Protein AF-A0A844I8S6-F1 (afdb_monomer)

Sequence (71 aa):
MKEEYKQPIKDLIARLEQTGLEVYPGRMSTEIFGDYDEVMGVLSDTMKWSFETYGKSVFVAKIMEGDRRPR

InterPro domains:
  IPR029756 MTH1187/YkoF-like [G3DSA:3.30.70.930] (1-66)
  IPR029756 MTH1187/YkoF-like [SSF89957] (3-67)

Solvent-accessible surface area (backbone atoms only — not comparable to full-atom values): 4753 Å² total; per-residue (Å²): 144,75,74,73,70,54,57,63,52,50,53,50,50,56,54,50,64,72,47,95,48,53,66,48,82,53,98,90,50,70,49,75,48,67,56,68,71,57,48,54,50,52,50,54,53,52,51,51,52,47,38,76,73,66,50,87,79,87,87,87,85,85,89,71,95,73,94,74,77,86,129

Organism: NCBI:txid1033846

pLDDT: mean 90.53, std 10.11, range [47.97, 97.69]

Radius of gyration: 12.55 Å; Cα contacts (8 Å, |Δi|>4): 43; chains: 1; bounding box: 29×24×36 Å

Foldseek 3Di:
DDDPVVVLVVVLLVLLVPAPWDWDDDPVDIDTDDDPVRVVVSVVVSVVVSCVPVPDDDDDDDDDDDDPDDD

Nearest PDB structures (foldseek):
  2epi-assembly1_C  TM=7.988E-01  e=3.711E-02  Methanocaldococcus jannaschii DSM 2661
  1vk8-assembly1_D  TM=9.189E-01  e=2.313E-01  Thermotoga maritima
  2ibo-assembly1_D  TM=9.235E-01  e=2.649E-01  Streptococcus pneumoniae TIGR4
  1lxj-assembly1_A  TM=8.594E-01  e=3.978E-01  Saccharomyces cerevisiae
  6tvd-assembly2_L  TM=4.093E-01  e=9.615E+00  Influenza A virus

Secondary structure (DSSP, 8-state):
--STTHHHHHHHHHHHHTSSSEEEE-SS-EEEES-HHHHHHHHHHHHHHHHHHHSS--------SS-----

Mean predicted aligned error: 4.01 Å

Structure (mmCIF, N/CA/C/O backbone):
data_AF-A0A844I8S6-F1
#
_entry.id   AF-A0A844I8S6-F1
#
loop_
_atom_site.group_PDB
_atom_site.id
_atom_site.type_symbol
_atom_site.label_atom_id
_atom_site.label_alt_id
_atom_site.label_comp_id
_atom_site.label_asym_id
_atom_site.label_entity_id
_atom_site.label_seq_id
_atom_site.pdbx_PDB_ins_code
_atom_site.Cartn_x
_atom_site.Cartn_y
_atom_site.Cartn_z
_atom_site.occupancy
_atom_site.B_iso_or_equiv
_atom_site.auth_seq_id
_atom_site.auth_comp_id
_atom_site.auth_asym_id
_atom_site.auth_atom_id
_atom_site.pdbx_PDB_model_num
ATOM 1 N N . MET A 1 1 ? 0.755 14.164 21.552 1.00 47.97 1 MET A N 1
ATOM 2 C CA . MET A 1 1 ? 0.599 13.755 20.140 1.00 47.97 1 MET A CA 1
ATOM 3 C C . MET A 1 1 ? 1.957 13.318 19.613 1.00 47.97 1 MET A C 1
ATOM 5 O O . MET A 1 1 ? 2.636 14.104 18.968 1.00 47.97 1 MET A O 1
ATOM 9 N N . LYS A 1 2 ? 2.457 12.150 20.019 1.00 49.72 2 LYS A N 1
ATOM 10 C CA . LYS A 1 2 ? 3.846 11.752 19.751 1.00 49.72 2 LYS A CA 1
ATOM 11 C C . LYS A 1 2 ? 3.868 10.257 19.425 1.00 49.72 2 LYS A C 1
ATOM 13 O O . LYS A 1 2 ? 3.304 9.479 20.174 1.00 49.72 2 LYS A O 1
ATOM 18 N N . GLU A 1 3 ? 4.495 9.898 18.307 1.00 59.81 3 GLU A N 1
ATOM 19 C CA . GLU A 1 3 ? 4.903 8.536 17.908 1.00 59.81 3 GLU A CA 1
ATOM 20 C C . GLU A 1 3 ? 3.830 7.490 17.535 1.00 59.81 3 GLU A C 1
ATOM 22 O O . GLU A 1 3 ? 4.153 6.585 16.771 1.00 59.81 3 GLU A O 1
ATOM 27 N N . GLU A 1 4 ? 2.571 7.612 17.962 1.00 78.19 4 GLU A N 1
ATOM 28 C CA . GLU A 1 4 ? 1.531 6.582 17.719 1.00 78.19 4 GLU A CA 1
ATOM 29 C C . GLU A 1 4 ? 1.242 6.295 16.232 1.00 78.19 4 GLU A C 1
ATOM 31 O O . GLU A 1 4 ? 0.844 5.188 15.886 1.00 78.19 4 GLU A O 1
ATOM 36 N N . TYR A 1 5 ? 1.509 7.244 15.328 1.00 84.88 5 TYR A N 1
ATOM 37 C CA . TYR A 1 5 ? 1.337 7.045 13.883 1.00 84.88 5 TYR A CA 1
ATOM 38 C C . TYR A 1 5 ? 2.414 6.144 13.257 1.00 84.88 5 TYR A C 1
ATOM 40 O O . TYR A 1 5 ? 2.226 5.636 12.154 1.00 84.88 5 TYR A O 1
ATOM 48 N N . LYS A 1 6 ? 3.557 5.946 13.930 1.00 89.56 6 LYS A N 1
ATOM 49 C CA . LYS A 1 6 ? 4.676 5.181 13.364 1.00 89.56 6 LYS A CA 1
ATOM 50 C C . LYS A 1 6 ? 4.372 3.693 13.292 1.00 89.56 6 LYS A C 1
ATOM 52 O O . LYS A 1 6 ? 4.814 3.051 12.346 1.00 89.56 6 LYS A O 1
ATOM 57 N N . GLN A 1 7 ? 3.650 3.154 14.275 1.00 92.38 7 GLN A N 1
ATOM 58 C CA . GLN A 1 7 ? 3.342 1.726 14.301 1.00 92.38 7 GLN A CA 1
ATOM 59 C C . GLN A 1 7 ? 2.412 1.320 13.142 1.00 92.38 7 GLN A C 1
ATOM 61 O O . GLN A 1 7 ? 2.822 0.450 12.382 1.00 92.38 7 GLN A O 1
ATOM 66 N N . PRO A 1 8 ? 1.280 2.011 12.880 1.00 93.31 8 PRO A N 1
ATOM 67 C CA . PRO A 1 8 ? 0.452 1.734 11.704 1.00 93.31 8 PRO A CA 1
ATOM 68 C C . PRO A 1 8 ? 1.212 1.805 10.374 1.00 93.31 8 PRO A C 1
ATOM 70 O O . PRO A 1 8 ? 0.989 0.982 9.493 1.00 93.31 8 PRO A O 1
ATOM 73 N N . ILE A 1 9 ? 2.144 2.757 10.223 1.00 93.31 9 ILE A N 1
ATOM 74 C CA . ILE A 1 9 ? 2.972 2.861 9.010 1.00 93.31 9 ILE A CA 1
ATOM 75 C C . ILE A 1 9 ? 3.906 1.653 8.878 1.00 93.31 9 ILE A C 1
ATOM 77 O O . ILE A 1 9 ? 4.022 1.095 7.792 1.00 93.31 9 ILE A O 1
ATOM 81 N N . LYS A 1 10 ? 4.566 1.239 9.967 1.00 94.69 10 LYS A N 1
ATOM 82 C CA . LYS A 1 10 ? 5.447 0.061 9.961 1.00 94.69 10 LYS A CA 1
ATOM 83 C C . LYS A 1 10 ? 4.681 -1.219 9.649 1.00 94.69 10 LYS A C 1
ATOM 85 O O . LYS A 1 10 ? 5.155 -2.011 8.845 1.00 94.69 10 LYS A O 1
ATOM 90 N N . ASP A 1 11 ? 3.512 -1.397 10.254 1.00 96.00 11 ASP A N 1
ATOM 91 C CA . ASP A 1 11 ? 2.675 -2.576 10.033 1.00 96.00 11 ASP A CA 1
ATOM 92 C C . ASP A 1 11 ? 2.169 -2.622 8.583 1.00 96.00 11 ASP A C 1
ATOM 94 O O . ASP A 1 11 ? 2.148 -3.683 7.963 1.00 96.00 11 ASP A O 1
ATOM 98 N N . LEU A 1 12 ? 1.831 -1.463 8.008 1.00 95.56 12 LEU A N 1
ATOM 99 C CA . LEU A 1 12 ? 1.454 -1.351 6.602 1.00 95.56 12 LEU A CA 1
ATOM 100 C C . LEU A 1 12 ? 2.610 -1.709 5.662 1.00 95.56 12 LEU A C 1
ATOM 102 O O . LEU A 1 12 ? 2.401 -2.471 4.723 1.00 95.56 12 LEU A O 1
ATOM 106 N N . ILE A 1 13 ? 3.821 -1.202 5.914 1.00 96.69 13 ILE A N 1
ATOM 107 C CA . ILE A 1 13 ? 5.011 -1.557 5.123 1.00 96.69 13 ILE A CA 1
ATOM 108 C C . ILE A 1 13 ? 5.281 -3.061 5.223 1.00 96.69 13 ILE A C 1
ATOM 110 O O . ILE A 1 13 ? 5.429 -3.711 4.195 1.00 96.69 13 ILE A O 1
ATOM 114 N N . ALA A 1 14 ? 5.250 -3.628 6.432 1.00 97.31 14 ALA A N 1
ATOM 115 C CA . ALA A 1 14 ? 5.451 -5.061 6.639 1.00 97.31 14 ALA A CA 1
ATOM 116 C C . ALA A 1 14 ? 4.394 -5.909 5.909 1.00 97.31 14 ALA A C 1
ATOM 118 O O . ALA A 1 14 ? 4.715 -6.968 5.377 1.00 97.31 14 ALA A O 1
ATOM 119 N N . ARG A 1 15 ? 3.138 -5.443 5.847 1.00 96.81 15 ARG A N 1
ATOM 120 C CA . ARG A 1 15 ? 2.085 -6.093 5.053 1.00 96.81 15 ARG A CA 1
ATOM 121 C C . ARG A 1 15 ? 2.403 -6.043 3.560 1.00 96.81 15 ARG A C 1
ATOM 123 O O . ARG A 1 15 ? 2.260 -7.061 2.895 1.00 96.81 15 ARG A O 1
ATOM 130 N N . LEU A 1 16 ? 2.835 -4.891 3.043 1.00 97.50 16 LEU A N 1
ATOM 131 C CA . LEU A 1 16 ? 3.213 -4.742 1.634 1.00 97.50 16 LEU A CA 1
ATOM 132 C C . LEU A 1 16 ? 4.400 -5.648 1.274 1.00 97.50 16 LEU A C 1
ATOM 134 O O . LEU A 1 16 ? 4.361 -6.311 0.245 1.00 97.50 16 LEU A O 1
ATOM 138 N N . GLU A 1 17 ? 5.417 -5.739 2.130 1.00 97.00 17 GLU A N 1
ATOM 139 C CA . GLU A 1 17 ? 6.598 -6.596 1.920 1.00 97.00 17 GLU A CA 1
ATOM 140 C C . GLU A 1 17 ? 6.272 -8.102 1.906 1.00 97.00 17 GLU A C 1
ATOM 142 O O . GLU A 1 17 ? 7.069 -8.898 1.417 1.00 97.00 17 GLU A O 1
ATOM 147 N N . GLN A 1 18 ? 5.107 -8.509 2.422 1.00 96.62 18 GLN A N 1
ATOM 148 C CA . GLN A 1 18 ? 4.614 -9.891 2.356 1.00 96.62 18 GLN A CA 1
ATOM 149 C C . GLN A 1 18 ? 3.817 -10.193 1.078 1.00 96.62 18 GLN A C 1
ATOM 151 O O . GLN A 1 18 ? 3.329 -11.312 0.907 1.00 96.62 18 GLN A O 1
ATOM 156 N N . THR A 1 19 ? 3.652 -9.208 0.194 1.00 95.00 19 THR A N 1
ATOM 157 C CA . THR A 1 19 ? 2.977 -9.382 -1.098 1.00 95.00 19 THR A CA 1
ATOM 158 C C . THR A 1 19 ? 3.951 -9.874 -2.173 1.00 95.00 19 THR A C 1
ATOM 160 O O . THR A 1 19 ? 5.149 -9.998 -1.933 1.00 95.00 19 THR A O 1
ATOM 163 N N . GLY A 1 20 ? 3.433 -10.165 -3.370 1.00 93.38 20 GLY A N 1
ATOM 164 C CA . GLY A 1 20 ? 4.255 -10.469 -4.547 1.00 93.38 20 GLY A CA 1
ATOM 165 C C . GLY A 1 20 ? 4.895 -9.241 -5.206 1.00 93.38 20 GLY A C 1
ATOM 166 O O . GLY A 1 20 ? 5.697 -9.403 -6.122 1.00 93.38 20 GLY A O 1
ATOM 167 N N . LEU A 1 21 ? 4.566 -8.028 -4.744 1.00 96.06 21 LEU A N 1
ATOM 168 C CA . LEU A 1 21 ? 5.024 -6.778 -5.348 1.00 96.06 21 LEU A CA 1
ATOM 169 C C . LEU A 1 21 ? 6.483 -6.462 -5.004 1.00 96.06 21 LEU A C 1
ATOM 171 O O . LEU A 1 21 ? 6.985 -6.797 -3.931 1.00 96.06 21 LEU A O 1
ATOM 175 N N . GLU A 1 22 ? 7.146 -5.708 -5.879 1.00 95.56 22 GLU A N 1
ATOM 176 C CA . GLU A 1 22 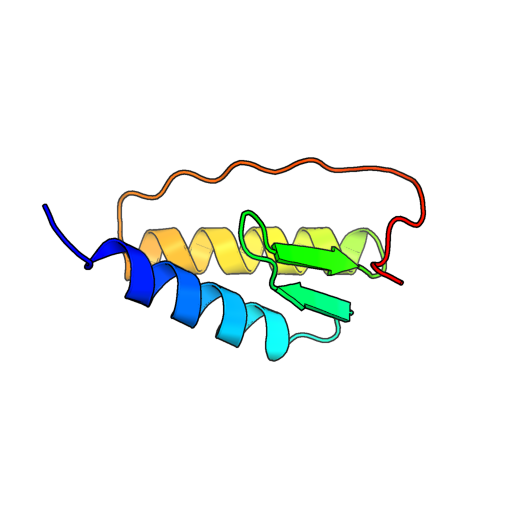? 8.405 -5.048 -5.533 1.00 95.56 22 GLU A CA 1
ATOM 177 C C . GLU A 1 22 ? 8.094 -3.847 -4.626 1.00 95.56 22 GLU A C 1
ATOM 179 O O . GLU A 1 22 ? 7.385 -2.923 -5.033 1.00 95.56 22 GLU A O 1
ATOM 184 N N . VAL A 1 23 ? 8.620 -3.842 -3.398 1.00 96.69 23 VAL A N 1
ATOM 185 C CA . VAL A 1 23 ? 8.332 -2.814 -2.385 1.00 96.69 23 VAL A CA 1
ATOM 186 C C . VAL A 1 23 ? 9.605 -2.079 -1.982 1.00 96.69 23 VAL A C 1
ATOM 188 O O . VAL A 1 23 ? 10.591 -2.689 -1.575 1.00 96.69 23 VAL A O 1
ATOM 191 N N . TYR A 1 24 ? 9.563 -0.748 -2.045 1.00 96.00 24 TYR A N 1
ATOM 192 C CA . TYR A 1 24 ? 10.667 0.139 -1.688 1.00 96.00 24 TYR A CA 1
ATOM 193 C C . TYR A 1 24 ? 10.212 1.153 -0.626 1.00 96.00 24 TYR A C 1
ATOM 195 O O . TYR A 1 24 ? 9.671 2.216 -0.958 1.00 96.00 24 TYR A O 1
ATOM 203 N N . PRO A 1 25 ? 10.400 0.859 0.673 1.00 95.19 25 PRO A N 1
ATOM 204 C CA . PRO A 1 25 ? 10.084 1.801 1.738 1.00 95.19 25 PRO A CA 1
ATOM 205 C C . PRO A 1 25 ? 11.113 2.939 1.784 1.00 95.19 25 PRO A C 1
ATOM 207 O O . PRO A 1 25 ? 12.306 2.733 2.004 1.00 95.19 25 PRO A O 1
ATOM 210 N N . GLY A 1 26 ? 10.646 4.172 1.599 1.00 92.06 26 GLY A N 1
ATOM 211 C CA . GLY A 1 26 ? 11.444 5.392 1.676 1.00 92.06 26 GLY A CA 1
ATOM 212 C C . GLY A 1 26 ? 11.141 6.231 2.920 1.00 92.06 26 GLY A C 1
ATOM 213 O O . GLY A 1 26 ? 10.256 5.940 3.721 1.00 92.06 26 GLY A O 1
ATOM 214 N N . ARG A 1 27 ? 11.871 7.344 3.081 1.00 89.12 27 ARG A N 1
ATOM 215 C CA . ARG A 1 27 ? 11.687 8.264 4.224 1.00 89.12 27 ARG A CA 1
ATOM 216 C C . ARG A 1 27 ? 10.324 8.969 4.219 1.00 89.12 27 ARG A C 1
ATOM 218 O O . ARG A 1 27 ? 9.808 9.285 5.285 1.00 89.12 27 ARG A O 1
ATOM 225 N N . MET A 1 28 ? 9.796 9.267 3.032 1.00 89.75 28 MET A N 1
ATOM 226 C CA . MET A 1 28 ? 8.577 10.068 2.843 1.00 89.75 28 MET A CA 1
ATOM 227 C C . MET A 1 28 ? 7.397 9.251 2.309 1.00 89.75 28 MET A C 1
ATOM 229 O O . MET A 1 28 ? 6.250 9.646 2.496 1.00 89.75 28 MET A O 1
ATOM 233 N N . SER A 1 29 ? 7.670 8.138 1.634 1.00 93.12 29 SER A N 1
ATOM 234 C CA . SER A 1 29 ? 6.682 7.317 0.938 1.00 93.12 29 SER A CA 1
ATOM 235 C C . SER A 1 29 ? 7.203 5.896 0.781 1.00 93.12 29 SER A C 1
ATOM 237 O O . SER A 1 29 ? 8.410 5.674 0.814 1.00 93.12 29 SER A O 1
ATOM 239 N N . THR A 1 30 ? 6.290 4.950 0.594 1.00 95.38 30 THR A N 1
ATOM 240 C CA . THR A 1 30 ? 6.608 3.592 0.138 1.00 95.38 30 THR A CA 1
ATOM 241 C C . THR A 1 30 ? 6.200 3.483 -1.321 1.00 95.38 30 THR A C 1
ATOM 243 O O . THR A 1 30 ? 5.082 3.866 -1.669 1.00 95.38 30 THR A O 1
ATOM 246 N N . GLU A 1 31 ? 7.112 3.025 -2.169 1.00 95.44 31 GLU A N 1
ATOM 247 C CA . GLU A 1 31 ? 6.859 2.797 -3.590 1.00 95.44 31 GLU A CA 1
ATOM 248 C C . GLU A 1 31 ? 6.611 1.303 -3.813 1.00 95.44 31 GLU A C 1
ATOM 250 O O . GLU A 1 31 ? 7.328 0.473 -3.255 1.00 95.44 31 GLU A O 1
ATOM 255 N N . ILE A 1 32 ? 5.579 0.965 -4.588 1.00 95.31 32 ILE A N 1
ATOM 256 C CA . ILE A 1 32 ? 5.211 -0.416 -4.920 1.00 95.31 32 ILE A CA 1
ATOM 257 C C . ILE A 1 32 ? 5.126 -0.573 -6.437 1.00 95.31 32 ILE A C 1
ATOM 259 O O . ILE A 1 32 ? 4.628 0.327 -7.119 1.00 95.31 32 ILE A O 1
ATOM 263 N N . PHE A 1 33 ? 5.608 -1.698 -6.957 1.00 95.19 33 PHE A N 1
ATOM 264 C CA . PHE A 1 33 ? 5.642 -1.990 -8.390 1.00 95.19 33 PHE A CA 1
ATOM 265 C C . PHE A 1 33 ? 5.186 -3.427 -8.663 1.00 95.19 33 PHE A C 1
ATOM 267 O O . PHE A 1 33 ? 5.439 -4.330 -7.868 1.00 95.19 33 PHE A O 1
ATOM 274 N N . GLY A 1 34 ? 4.518 -3.620 -9.797 1.00 93.38 34 GLY A N 1
ATOM 275 C CA . GLY A 1 34 ? 3.990 -4.901 -10.262 1.00 93.38 34 GLY A CA 1
ATOM 276 C C . GLY A 1 34 ? 2.991 -4.693 -11.398 1.00 93.38 34 GLY A C 1
ATOM 277 O O . GLY A 1 34 ? 2.833 -3.570 -11.893 1.00 93.38 34 GLY A O 1
ATOM 278 N N . ASP A 1 35 ? 2.303 -5.762 -11.791 1.00 93.75 35 ASP A N 1
ATOM 279 C CA . ASP A 1 35 ? 1.223 -5.676 -12.772 1.00 93.75 35 ASP A CA 1
ATOM 280 C C . ASP A 1 35 ? 0.058 -4.839 -12.228 1.00 93.75 35 ASP A C 1
ATOM 282 O O . ASP A 1 35 ? -0.235 -4.851 -11.031 1.00 93.75 35 ASP A O 1
ATOM 286 N N . TYR A 1 36 ? -0.629 -4.105 -13.110 1.00 93.38 36 TYR A N 1
ATOM 287 C CA . TYR A 1 36 ? -1.675 -3.154 -12.714 1.00 93.38 36 TYR A CA 1
ATOM 288 C C . TYR A 1 36 ? -2.738 -3.786 -11.804 1.00 93.38 36 TYR A C 1
ATOM 290 O O . TYR A 1 36 ? -3.024 -3.253 -10.732 1.00 93.38 36 TYR A O 1
ATOM 298 N N . ASP A 1 37 ? -3.295 -4.929 -12.209 1.00 95.81 37 ASP A N 1
ATOM 299 C CA . ASP A 1 37 ? -4.352 -5.603 -11.448 1.00 95.81 37 ASP A CA 1
ATOM 300 C C . ASP A 1 37 ? -3.849 -6.091 -10.082 1.00 95.81 37 ASP A C 1
ATOM 302 O O . ASP A 1 37 ? -4.575 -6.012 -9.088 1.00 95.81 37 ASP A O 1
ATOM 306 N N . GLU A 1 38 ? -2.590 -6.530 -10.003 1.00 95.62 38 GLU A N 1
ATOM 307 C CA . GLU A 1 38 ? -1.965 -6.960 -8.752 1.00 95.62 38 GLU A CA 1
ATOM 308 C C . GLU A 1 38 ? -1.753 -5.774 -7.804 1.00 95.62 38 GLU A C 1
ATOM 310 O O . GLU A 1 38 ? -2.185 -5.813 -6.649 1.00 95.62 38 GLU A O 1
ATOM 315 N N . VAL A 1 39 ? -1.168 -4.680 -8.305 1.00 95.44 39 VAL A N 1
ATOM 316 C CA . VAL A 1 39 ? -0.927 -3.452 -7.532 1.00 95.44 39 VAL A CA 1
ATOM 317 C C . VAL A 1 39 ? -2.237 -2.881 -7.000 1.00 95.44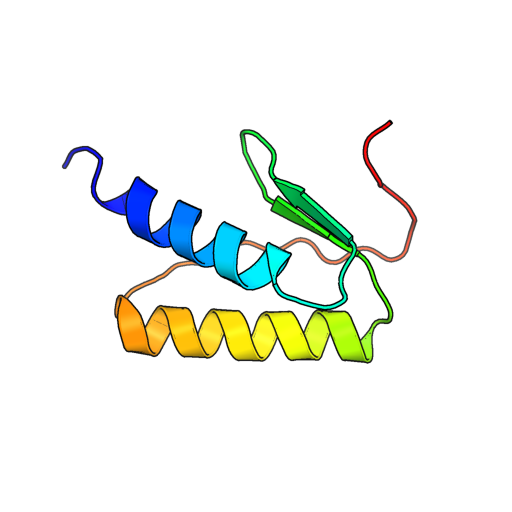 39 VAL A C 1
ATOM 319 O O . VAL A 1 39 ? -2.339 -2.550 -5.816 1.00 95.44 39 VAL A O 1
ATOM 322 N N . MET A 1 40 ? -3.259 -2.776 -7.852 1.00 96.25 40 MET A N 1
ATOM 323 C CA . MET A 1 40 ? -4.552 -2.216 -7.458 1.00 96.25 40 MET A CA 1
ATOM 324 C C . MET A 1 40 ? -5.295 -3.138 -6.483 1.00 96.25 40 MET A C 1
ATOM 326 O O . MET A 1 40 ? -5.927 -2.646 -5.542 1.00 96.25 40 MET A O 1
ATOM 330 N N . GLY A 1 41 ? -5.170 -4.460 -6.645 1.00 97.69 41 GLY A N 1
ATOM 331 C CA . GLY A 1 41 ? -5.697 -5.449 -5.705 1.00 97.69 41 GLY A CA 1
ATOM 332 C C . GLY A 1 41 ? -5.068 -5.328 -4.315 1.00 97.69 41 GLY A C 1
ATOM 333 O O . GLY A 1 41 ? -5.785 -5.182 -3.321 1.00 97.69 41 GLY A O 1
ATOM 334 N N . VAL A 1 42 ? -3.734 -5.303 -4.245 1.00 97.31 42 VAL A N 1
ATOM 335 C CA . VAL A 1 42 ? -2.977 -5.134 -2.993 1.00 97.31 42 VAL A CA 1
ATOM 336 C C . VAL A 1 42 ? -3.290 -3.799 -2.321 1.00 97.31 42 VAL A C 1
ATOM 338 O O . VAL A 1 42 ? -3.483 -3.755 -1.102 1.00 97.31 42 VAL A O 1
ATOM 341 N N . LEU A 1 43 ? -3.373 -2.709 -3.091 1.00 96.06 43 LEU A N 1
ATOM 342 C CA . LEU A 1 43 ? -3.696 -1.385 -2.561 1.00 96.06 43 LEU A CA 1
ATOM 343 C C . LEU A 1 43 ? -5.087 -1.374 -1.915 1.00 96.06 43 LEU A C 1
ATOM 345 O O . LEU A 1 43 ? -5.235 -0.904 -0.785 1.00 96.06 43 LEU A O 1
ATOM 349 N N . SER A 1 44 ? -6.092 -1.926 -2.602 1.00 96.81 44 SER A N 1
ATOM 350 C CA . SER A 1 44 ? -7.463 -2.015 -2.090 1.00 96.81 44 SER A CA 1
ATOM 351 C C . SER A 1 44 ? -7.538 -2.837 -0.800 1.00 96.81 44 SER A C 1
ATOM 353 O O . SER A 1 44 ? -8.143 -2.393 0.180 1.00 96.81 44 SER A O 1
ATOM 355 N N . ASP A 1 45 ? -6.917 -4.019 -0.779 1.00 97.44 45 ASP A N 1
ATOM 356 C CA . ASP A 1 45 ? -6.888 -4.892 0.400 1.00 97.44 45 ASP A CA 1
ATOM 357 C C . ASP A 1 45 ? -6.183 -4.222 1.593 1.00 97.44 45 ASP A C 1
ATOM 359 O O . ASP A 1 45 ? -6.716 -4.182 2.704 1.00 97.44 45 ASP A O 1
ATOM 363 N N . THR A 1 46 ? -5.026 -3.604 1.349 1.00 96.06 46 THR A N 1
ATOM 364 C CA . THR A 1 46 ? -4.234 -2.922 2.382 1.00 96.06 46 THR A CA 1
ATOM 365 C C . THR A 1 46 ? -4.981 -1.732 2.981 1.00 96.06 46 THR A C 1
ATOM 367 O O . THR A 1 46 ? -5.001 -1.563 4.203 1.00 96.06 46 THR A O 1
ATOM 3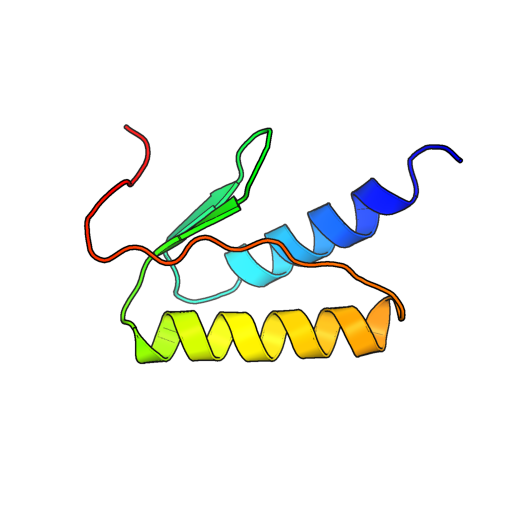70 N N . MET A 1 47 ? -5.633 -0.916 2.146 1.00 95.56 47 MET A N 1
ATOM 371 C CA . MET A 1 47 ? -6.440 0.211 2.620 1.00 95.56 47 MET A CA 1
ATOM 372 C C . MET A 1 47 ? -7.615 -0.267 3.473 1.00 95.56 47 MET A C 1
ATOM 374 O O . MET A 1 47 ? -7.831 0.270 4.561 1.00 95.56 47 MET A O 1
ATOM 378 N N . LYS A 1 48 ? -8.344 -1.296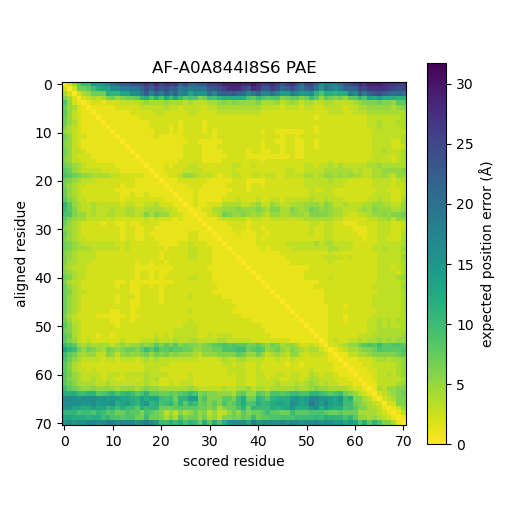 3.017 1.00 96.88 48 LYS A N 1
ATOM 379 C CA . LYS A 1 48 ? -9.455 -1.885 3.774 1.00 96.88 48 LYS A CA 1
ATOM 380 C C . LYS A 1 48 ? -8.988 -2.377 5.144 1.00 96.88 48 LYS A C 1
ATOM 382 O O . LYS A 1 48 ? -9.549 -1.964 6.157 1.00 96.88 48 LYS A O 1
ATOM 387 N N . TRP A 1 49 ? -7.927 -3.182 5.176 1.00 97.00 49 TRP A N 1
ATOM 388 C CA . TRP A 1 49 ? -7.341 -3.682 6.418 1.00 97.00 49 TRP A CA 1
ATOM 389 C C . TRP A 1 49 ? -6.918 -2.546 7.362 1.00 97.00 49 TRP A C 1
ATOM 391 O O . TRP A 1 49 ? -7.188 -2.611 8.563 1.00 97.00 49 TRP A O 1
ATOM 401 N N . SER A 1 50 ? -6.306 -1.476 6.839 1.00 95.56 50 SER A N 1
ATOM 402 C CA . SER A 1 50 ? -5.895 -0.323 7.650 1.00 95.56 50 SER A CA 1
ATOM 403 C C . SER A 1 50 ? -7.088 0.391 8.286 1.00 95.56 50 SER A C 1
ATOM 405 O O . SER A 1 50 ? -7.016 0.767 9.456 1.00 95.56 50 SER A O 1
ATOM 407 N N . PHE A 1 51 ? -8.184 0.579 7.546 1.00 94.81 51 PHE A N 1
ATOM 408 C CA . PHE A 1 51 ? -9.395 1.197 8.090 1.00 94.81 51 PHE A CA 1
ATOM 409 C C . PHE A 1 51 ? -10.055 0.323 9.159 1.00 94.81 51 PHE A C 1
ATOM 411 O O . PHE A 1 51 ? -10.491 0.841 10.185 1.00 94.81 51 PHE A O 1
ATOM 418 N N . GLU A 1 52 ? -10.097 -0.994 8.956 1.00 96.19 52 GLU A N 1
ATOM 419 C CA . GLU A 1 52 ? -10.653 -1.937 9.934 1.00 96.19 52 GLU A CA 1
ATOM 420 C C . GLU A 1 52 ? -9.792 -2.031 11.205 1.00 96.19 52 GLU A C 1
ATOM 422 O O . GLU A 1 52 ? -10.330 -2.155 12.304 1.00 96.19 52 GLU A O 1
ATOM 427 N N 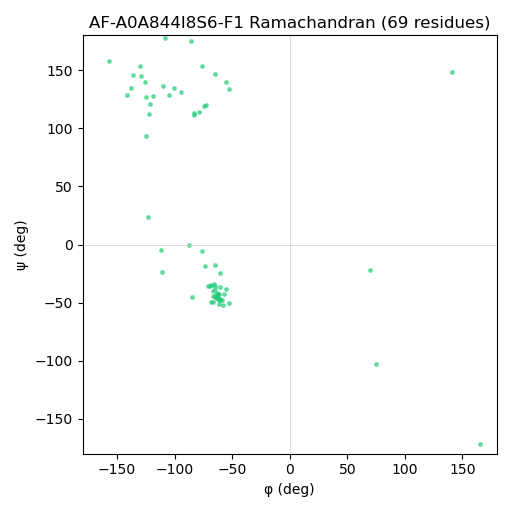. THR A 1 53 ? -8.466 -1.919 11.074 1.00 95.25 53 THR A N 1
ATOM 428 C CA . THR A 1 53 ? -7.515 -2.086 12.188 1.00 95.25 53 THR A CA 1
ATOM 429 C C . THR A 1 53 ? -7.317 -0.804 12.997 1.00 95.25 53 THR A C 1
ATOM 431 O O . THR A 1 53 ? -7.311 -0.840 14.226 1.00 95.25 53 THR A O 1
ATOM 434 N N . TYR A 1 54 ? -7.150 0.338 12.325 1.00 92.25 54 TYR A N 1
ATOM 435 C CA . TYR A 1 54 ? -6.775 1.607 12.967 1.00 92.25 54 TYR A CA 1
ATOM 436 C C . TYR A 1 54 ? -7.895 2.658 12.934 1.00 92.25 54 TYR A C 1
ATOM 438 O O . TYR A 1 54 ? -7.758 3.740 13.512 1.00 92.25 54 TYR A O 1
ATOM 446 N N . GLY A 1 55 ? -9.019 2.369 12.274 1.00 88.69 55 GLY A N 1
ATOM 447 C CA . GLY A 1 55 ? -10.146 3.284 12.149 1.00 88.69 55 GLY A CA 1
ATOM 448 C C . GLY A 1 55 ? -9.868 4.412 11.155 1.00 88.69 55 GLY A C 1
ATOM 449 O O . GLY A 1 55 ? -9.969 4.237 9.943 1.00 88.69 55 GLY A O 1
ATOM 450 N N . LYS A 1 56 ? -9.570 5.615 11.659 1.00 83.19 56 LYS A N 1
ATOM 451 C CA . LYS A 1 56 ? -9.384 6.800 10.805 1.00 83.19 56 LYS A CA 1
ATOM 452 C C . LYS A 1 56 ? -7.965 6.837 10.236 1.00 83.19 56 LYS A C 1
ATOM 454 O O . LYS A 1 56 ? -7.012 7.088 10.969 1.00 83.19 56 LYS A O 1
ATOM 459 N N . SER A 1 57 ? -7.844 6.682 8.920 1.00 86.56 57 SER A N 1
ATOM 460 C CA . SER A 1 57 ? -6.580 6.800 8.181 1.00 86.56 57 SER A CA 1
ATOM 461 C C . SER A 1 57 ? -6.738 7.733 6.976 1.00 86.56 57 SER A C 1
ATOM 463 O O . SER A 1 57 ? -7.837 7.895 6.448 1.00 86.56 57 SER A O 1
ATOM 465 N N . VAL A 1 58 ? -5.644 8.358 6.539 1.00 90.56 58 VAL A N 1
ATOM 466 C CA . VAL A 1 58 ? -5.594 9.159 5.307 1.00 90.56 58 VAL A CA 1
ATOM 467 C C . VAL A 1 58 ? -4.473 8.611 4.441 1.00 90.56 58 VAL A C 1
ATOM 469 O O . VAL A 1 58 ? -3.337 8.507 4.896 1.00 90.56 58 VAL A O 1
ATOM 472 N N . PHE A 1 59 ? -4.801 8.289 3.194 1.00 93.19 59 PHE A N 1
ATOM 473 C CA . PHE A 1 59 ? -3.851 7.813 2.199 1.00 93.19 59 PHE A CA 1
ATOM 474 C C . PHE A 1 59 ? -3.641 8.877 1.130 1.00 93.19 59 PHE A C 1
ATOM 476 O O . PHE A 1 59 ? -4.597 9.483 0.647 1.00 93.19 59 PHE A O 1
ATOM 483 N N . VAL A 1 60 ? -2.383 9.084 0.749 1.00 95.44 60 VAL A N 1
ATOM 484 C CA . VAL A 1 60 ? -1.999 9.900 -0.404 1.00 95.44 60 VAL A CA 1
ATOM 485 C C . VAL A 1 60 ? -1.218 8.991 -1.337 1.00 95.44 60 VAL A C 1
ATOM 487 O O . VAL A 1 60 ? -0.199 8.433 -0.939 1.00 95.44 60 VAL A O 1
ATOM 490 N N . ALA A 1 61 ? -1.702 8.835 -2.565 1.00 93.69 61 ALA A N 1
ATOM 491 C CA . ALA A 1 61 ? -1.079 7.985 -3.569 1.00 93.69 61 ALA A CA 1
ATOM 492 C C . ALA A 1 61 ? -0.889 8.756 -4.876 1.00 93.69 61 ALA A C 1
ATOM 494 O O . ALA A 1 61 ? -1.717 9.586 -5.255 1.00 93.69 61 ALA A O 1
ATOM 495 N N . LYS A 1 62 ? 0.205 8.452 -5.578 1.00 92.75 62 LYS A N 1
ATOM 496 C CA . LYS A 1 62 ? 0.463 8.912 -6.940 1.00 92.75 62 LYS A CA 1
ATOM 497 C C . LYS A 1 62 ? 0.660 7.686 -7.819 1.00 92.75 62 LYS A C 1
ATOM 499 O O . LYS A 1 62 ? 1.647 6.978 -7.666 1.00 92.75 62 LYS A O 1
ATOM 504 N N . ILE A 1 63 ? -0.275 7.459 -8.732 1.00 92.12 63 ILE A N 1
ATOM 505 C CA . ILE A 1 63 ? -0.227 6.351 -9.688 1.00 92.12 63 ILE A CA 1
ATOM 506 C C . ILE A 1 63 ? 0.404 6.882 -10.974 1.00 92.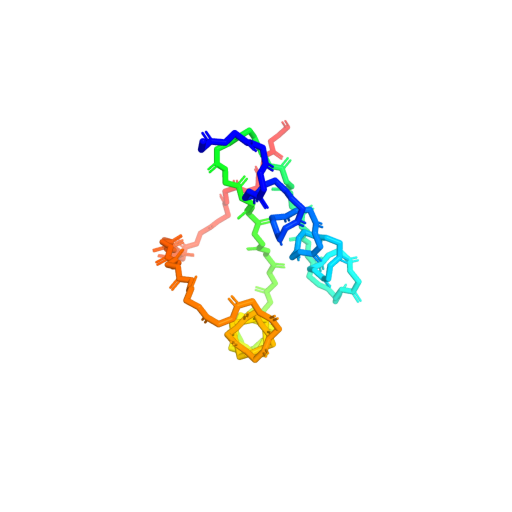12 63 ILE A C 1
ATOM 508 O O . ILE A 1 63 ? 0.055 7.970 -11.437 1.00 92.12 63 ILE A O 1
ATOM 512 N N . MET A 1 64 ? 1.386 6.164 -11.509 1.00 88.56 64 MET A N 1
ATOM 513 C CA . MET A 1 64 ? 2.156 6.593 -12.674 1.00 88.56 64 MET A CA 1
ATOM 514 C C . MET A 1 64 ? 2.365 5.409 -13.608 1.00 88.56 64 MET A C 1
ATOM 516 O O . MET A 1 64 ? 2.756 4.337 -13.162 1.00 88.56 64 MET A O 1
ATOM 520 N N . GLU A 1 65 ? 2.155 5.631 -14.901 1.00 78.06 65 GLU A N 1
ATOM 521 C CA . GLU A 1 65 ? 2.631 4.729 -15.945 1.00 78.06 65 GLU A CA 1
ATOM 522 C C . GLU A 1 65 ? 4.102 5.077 -16.228 1.00 78.06 65 GLU A C 1
ATOM 524 O O . GLU A 1 65 ? 4.417 6.183 -16.677 1.00 78.06 65 GLU A O 1
ATOM 529 N N . GLY A 1 66 ? 5.019 4.178 -15.867 1.00 72.69 66 GLY A N 1
ATOM 530 C CA . GLY A 1 66 ? 6.458 4.336 -16.086 1.00 72.69 66 GLY A CA 1
ATOM 531 C C . GLY A 1 66 ? 7.315 3.824 -14.928 1.00 72.69 66 GLY A C 1
ATOM 532 O O . GLY A 1 66 ? 6.925 3.899 -13.764 1.00 72.69 66 GLY A O 1
ATOM 533 N N . ASP A 1 67 ? 8.509 3.332 -15.256 1.00 76.75 67 ASP A N 1
ATOM 534 C CA . ASP A 1 67 ? 9.447 2.780 -14.279 1.00 76.75 67 ASP A CA 1
ATOM 535 C C . ASP A 1 67 ? 10.185 3.904 -13.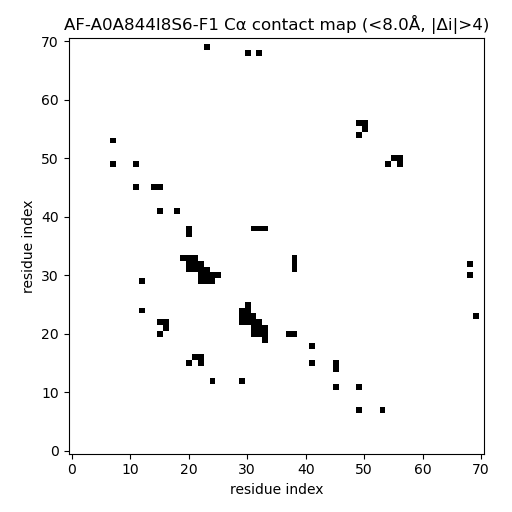536 1.00 76.75 67 ASP A C 1
ATOM 537 O O . ASP A 1 67 ? 10.938 4.687 -14.125 1.00 76.75 67 ASP A O 1
ATOM 541 N N . ARG A 1 68 ? 9.926 4.005 -12.232 1.00 81.12 68 ARG A N 1
ATOM 542 C CA . ARG A 1 68 ? 10.600 4.929 -11.311 1.00 81.12 68 ARG A CA 1
ATOM 543 C C . ARG A 1 68 ? 11.257 4.203 -10.144 1.00 81.12 68 ARG A C 1
ATOM 545 O O . ARG A 1 68 ? 11.467 4.827 -9.108 1.00 81.12 68 ARG A O 1
ATOM 552 N N . ARG A 1 69 ? 11.585 2.917 -10.309 1.00 84.38 69 ARG A N 1
ATOM 553 C CA . ARG A 1 69 ? 12.282 2.160 -9.269 1.00 84.38 69 ARG A CA 1
ATOM 554 C C . ARG A 1 69 ? 13.547 2.906 -8.820 1.00 84.38 69 ARG A C 1
ATOM 556 O O . ARG A 1 69 ? 14.294 3.400 -9.678 1.00 84.38 69 ARG A O 1
ATOM 563 N N . PRO A 1 70 ? 13.785 3.029 -7.501 1.00 81.31 70 PRO A N 1
ATOM 564 C CA . PRO A 1 70 ? 15.010 3.618 -6.978 1.00 81.31 70 PRO A CA 1
ATOM 565 C C . PRO A 1 70 ? 16.240 2.891 -7.536 1.00 81.31 70 PRO A C 1
ATOM 567 O O . PRO A 1 70 ? 16.231 1.668 -7.665 1.00 81.31 70 PRO A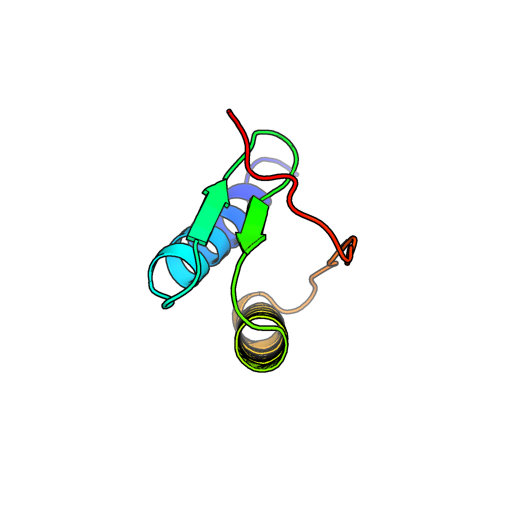 O 1
ATOM 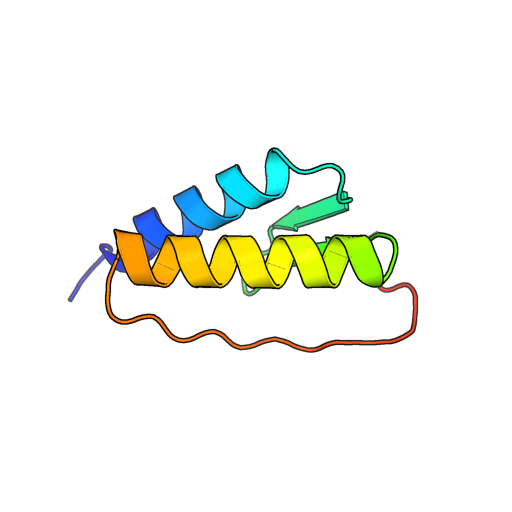570 N N . ARG A 1 71 ? 17.288 3.648 -7.877 1.00 69.50 71 ARG A N 1
ATOM 571 C CA . ARG A 1 71 ? 18.601 3.095 -8.246 1.00 69.50 71 ARG A CA 1
ATOM 572 C C . ARG A 1 71 ? 19.470 2.856 -7.023 1.00 69.50 71 ARG A C 1
ATOM 574 O O . ARG A 1 71 ? 19.382 3.684 -6.089 1.00 69.50 71 ARG A O 1
#